Protein AF-A0A8J3IEB6-F1 (afdb_monomer)

Organism: NCBI:txid2778364

Nearest PDB structures (foldseek):
  6vil-assembly8_H  TM=7.945E-01  e=1.249E-01  Mus musculus
  2n5u-assembly1_A  TM=7.581E-01  e=2.170E-01  Thermosynechococcus vestitus BP-1
  2lav-assembly1_A  TM=5.529E-01  e=2.041E-01  Homo sapiens
  6cqh-assembly2_B  TM=5.778E-01  e=3.335E-01  Homo sapiens
  2jii-assembly1_A  TM=5.719E-01  e=1.369E+00  Homo sapiens

Secondary structure (DSSP, 8-state):
-HHHHHHHHHHHHHHHHHHHHH-SB---SSSPTT-EEEETTS-EEEEEEEEEETTTEEEEEEE-SSSSPEEEEGGGEEEE-

pLDDT: mean 92.94, std 4.99, range [63.47, 97.69]

Sequence (81 aa):
MDAMRKDVERRMWIYRQYSQVYGPLTDEGRYGIGEQVRLIDRTQGNVMWKYVHRRLGLIYVLEDETPFPV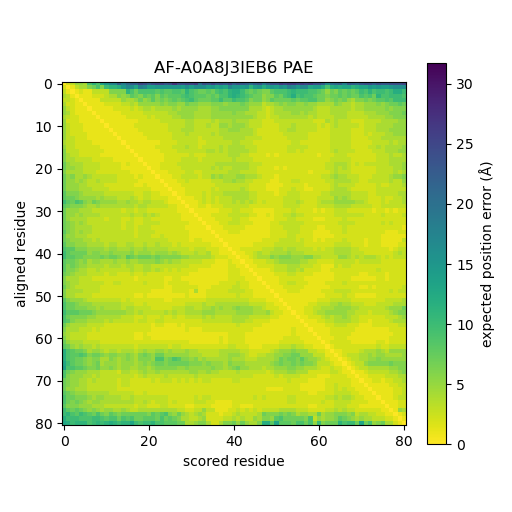EVKAEVIVGEV

Structure (mmCIF, N/CA/C/O backbone):
data_AF-A0A8J3IEB6-F1
#
_entry.id   AF-A0A8J3IEB6-F1
#
loop_
_atom_site.group_PDB
_atom_site.id
_atom_site.type_symbol
_atom_site.label_atom_id
_atom_site.label_alt_id
_atom_site.label_comp_id
_atom_site.label_asym_id
_atom_site.label_entity_id
_atom_site.label_seq_id
_atom_site.pdbx_PDB_ins_code
_atom_site.Cartn_x
_atom_site.Cartn_y
_atom_site.Cartn_z
_atom_site.occupancy
_atom_site.B_iso_or_equiv
_atom_site.auth_seq_id
_atom_site.auth_comp_id
_atom_site.auth_asym_id
_atom_site.auth_atom_id
_atom_site.pdbx_PDB_model_num
ATOM 1 N N . MET A 1 1 ? 22.461 14.382 -3.845 1.00 63.47 1 MET A N 1
ATOM 2 C CA . MET A 1 1 ? 22.086 13.649 -5.076 1.00 63.47 1 MET A CA 1
ATOM 3 C C . MET A 1 1 ? 21.933 12.150 -4.820 1.00 63.47 1 MET A C 1
ATOM 5 O O . MET A 1 1 ? 20.918 11.600 -5.222 1.00 63.47 1 MET A O 1
ATOM 9 N N . ASP A 1 2 ? 22.842 11.512 -4.078 1.00 81.12 2 ASP A N 1
ATOM 10 C CA . ASP A 1 2 ? 22.802 10.054 -3.847 1.00 81.12 2 ASP A CA 1
ATOM 11 C C . ASP A 1 2 ? 21.603 9.540 -3.038 1.00 81.12 2 ASP A C 1
ATOM 13 O O . ASP A 1 2 ? 21.085 8.466 -3.333 1.00 81.12 2 ASP A O 1
ATOM 17 N N . ALA A 1 3 ? 21.129 10.294 -2.041 1.00 82.06 3 ALA A N 1
ATOM 18 C CA . ALA A 1 3 ? 19.997 9.874 -1.208 1.00 82.06 3 ALA A CA 1
ATOM 19 C C . ALA A 1 3 ? 18.691 9.738 -2.012 1.00 82.06 3 ALA A C 1
ATOM 21 O O . ALA A 1 3 ? 17.994 8.738 -1.890 1.00 82.06 3 ALA A O 1
ATOM 22 N N . MET A 1 4 ? 18.409 10.698 -2.900 1.00 85.19 4 MET A N 1
ATOM 23 C CA . MET A 1 4 ? 17.219 10.676 -3.759 1.00 85.19 4 MET A CA 1
ATOM 24 C C . MET A 1 4 ? 17.244 9.495 -4.734 1.00 85.19 4 MET A C 1
ATOM 26 O O . MET A 1 4 ? 16.229 8.843 -4.953 1.00 85.19 4 MET A O 1
ATOM 30 N N . ARG A 1 5 ? 18.419 9.177 -5.289 1.00 89.25 5 ARG A N 1
ATOM 31 C CA . ARG A 1 5 ? 18.583 8.017 -6.170 1.00 89.25 5 ARG A CA 1
ATOM 32 C C . ARG A 1 5 ? 18.333 6.703 -5.431 1.00 89.25 5 ARG A C 1
ATOM 34 O O . ARG A 1 5 ? 17.597 5.862 -5.936 1.00 89.25 5 ARG A O 1
ATOM 41 N N . LYS A 1 6 ? 18.909 6.550 -4.235 1.00 88.50 6 LYS A N 1
ATOM 42 C CA . LYS A 1 6 ? 18.699 5.366 -3.389 1.00 88.50 6 LYS A CA 1
ATOM 43 C C . LYS A 1 6 ? 17.231 5.192 -3.001 1.00 88.50 6 LYS A C 1
ATOM 45 O O . LYS A 1 6 ? 16.747 4.065 -2.990 1.00 88.50 6 LYS A O 1
ATOM 50 N N . ASP A 1 7 ? 16.520 6.287 -2.730 1.00 86.69 7 ASP A N 1
ATOM 51 C CA . ASP A 1 7 ? 15.087 6.232 -2.426 1.00 86.69 7 ASP A CA 1
ATOM 52 C C . ASP A 1 7 ? 14.260 5.759 -3.630 1.00 86.69 7 ASP A C 1
ATOM 54 O O . ASP A 1 7 ? 13.449 4.843 -3.508 1.00 86.69 7 ASP A O 1
ATOM 58 N N . VAL A 1 8 ? 14.528 6.297 -4.825 1.00 90.38 8 VAL A N 1
ATOM 59 C CA . VAL A 1 8 ? 13.869 5.847 -6.062 1.00 90.38 8 VAL A CA 1
ATOM 60 C C . VAL A 1 8 ? 14.155 4.370 -6.338 1.00 90.38 8 VAL A C 1
ATOM 62 O O . VAL A 1 8 ? 13.237 3.620 -6.665 1.00 90.38 8 VAL A O 1
ATOM 65 N N . GLU A 1 9 ? 15.405 3.928 -6.187 1.00 91.06 9 GLU A N 1
ATOM 66 C CA . GLU A 1 9 ? 15.786 2.522 -6.365 1.00 91.06 9 GLU A CA 1
ATOM 67 C C . GLU A 1 9 ? 15.061 1.611 -5.359 1.00 91.06 9 GLU A C 1
ATOM 69 O O . GLU A 1 9 ? 14.504 0.585 -5.758 1.00 91.06 9 GLU A O 1
ATOM 74 N N . ARG A 1 10 ? 14.978 2.017 -4.083 1.00 89.56 10 ARG A N 1
ATOM 75 C CA . ARG A 1 10 ? 14.206 1.312 -3.046 1.00 89.56 10 ARG A CA 1
ATOM 76 C C . ARG A 1 10 ? 12.729 1.228 -3.420 1.00 89.56 10 ARG A C 1
ATOM 78 O O . ARG A 1 10 ? 12.169 0.134 -3.414 1.00 89.56 10 ARG A O 1
ATOM 85 N N . ARG A 1 11 ? 12.102 2.346 -3.795 1.00 90.44 11 ARG A N 1
ATOM 86 C CA . ARG A 1 11 ? 10.693 2.378 -4.217 1.00 90.44 11 ARG A CA 1
ATOM 87 C C . ARG A 1 11 ? 10.461 1.462 -5.421 1.00 90.44 11 ARG A C 1
ATOM 89 O O . ARG A 1 11 ? 9.554 0.641 -5.413 1.00 90.44 11 ARG A O 1
ATOM 96 N N . MET A 1 12 ? 11.320 1.503 -6.433 1.00 92.19 12 MET A N 1
ATOM 97 C CA . MET A 1 12 ? 11.192 0.608 -7.587 1.00 92.19 12 MET A CA 1
ATOM 98 C C . MET A 1 12 ? 11.330 -0.871 -7.209 1.00 92.19 12 MET A C 1
ATOM 100 O O . MET A 1 12 ? 10.628 -1.714 -7.769 1.00 92.19 12 MET A O 1
ATOM 104 N N . TRP A 1 13 ? 12.215 -1.200 -6.267 1.00 92.38 13 TRP A N 1
ATOM 105 C CA . TRP A 1 13 ? 12.379 -2.570 -5.788 1.00 92.38 13 TRP A CA 1
ATOM 106 C C . TRP A 1 13 ? 11.138 -3.070 -5.045 1.00 92.38 13 TRP A C 1
ATOM 108 O O . TRP A 1 13 ? 10.629 -4.145 -5.363 1.00 92.38 13 TRP A O 1
ATOM 118 N N . ILE A 1 14 ? 10.595 -2.263 -4.130 1.00 91.19 14 ILE A N 1
ATOM 119 C CA . ILE A 1 14 ? 9.383 -2.631 -3.396 1.00 91.19 14 ILE A CA 1
ATOM 120 C C . ILE A 1 14 ? 8.195 -2.755 -4.369 1.00 91.19 14 ILE A C 1
ATOM 122 O O . ILE A 1 14 ? 7.479 -3.752 -4.320 1.00 91.19 14 ILE A O 1
ATOM 126 N N . TYR A 1 15 ? 8.029 -1.837 -5.329 1.00 93.06 15 TYR A N 1
ATOM 127 C CA . TYR A 1 15 ? 6.998 -1.965 -6.366 1.00 93.06 15 TYR A CA 1
ATOM 128 C C . TYR A 1 15 ? 7.088 -3.313 -7.097 1.00 93.06 15 TYR A C 1
ATOM 130 O O . TYR A 1 15 ? 6.084 -4.004 -7.268 1.00 93.06 15 TYR A O 1
ATOM 138 N N . ARG A 1 16 ? 8.293 -3.730 -7.506 1.00 93.88 16 ARG A N 1
ATOM 139 C CA . ARG A 1 16 ? 8.494 -5.018 -8.192 1.00 93.88 16 ARG A CA 1
ATOM 140 C C . ARG A 1 16 ? 8.113 -6.203 -7.311 1.00 93.88 16 ARG A C 1
ATOM 142 O O . ARG A 1 16 ? 7.468 -7.120 -7.804 1.00 93.88 16 ARG A O 1
ATOM 149 N N . GLN A 1 17 ? 8.484 -6.180 -6.033 1.00 92.94 17 GLN A N 1
ATOM 150 C CA . GLN A 1 17 ? 8.119 -7.238 -5.090 1.00 92.94 17 GLN A CA 1
ATOM 151 C C . GLN A 1 17 ? 6.595 -7.356 -4.961 1.00 92.94 17 GLN A C 1
ATOM 153 O O . GLN A 1 17 ? 6.035 -8.433 -5.133 1.00 92.94 17 GLN A O 1
ATOM 158 N N . TYR A 1 18 ? 5.916 -6.242 -4.705 1.00 95.31 18 TYR A N 1
ATOM 159 C CA . TYR A 1 18 ? 4.479 -6.236 -4.448 1.00 95.31 18 TYR A CA 1
ATOM 160 C C . TYR A 1 18 ? 3.640 -6.483 -5.704 1.00 95.31 18 TYR A C 1
ATOM 162 O O . TYR A 1 18 ? 2.633 -7.183 -5.636 1.00 95.31 18 TYR A O 1
ATOM 170 N N . SER A 1 19 ? 4.076 -5.996 -6.867 1.00 94.62 19 SER A N 1
ATOM 171 C CA . SER A 1 19 ? 3.384 -6.254 -8.137 1.00 94.62 19 SER A CA 1
ATOM 172 C C . SER A 1 19 ? 3.439 -7.720 -8.573 1.00 94.62 19 SER A C 1
ATOM 174 O O . SER A 1 19 ? 2.504 -8.202 -9.209 1.00 94.62 19 SER A O 1
ATOM 176 N N . GLN A 1 20 ? 4.479 -8.466 -8.185 1.00 95.06 20 GLN A N 1
ATOM 177 C CA . GLN A 1 20 ? 4.516 -9.919 -8.385 1.00 95.06 20 GLN A CA 1
ATOM 178 C C . GLN A 1 20 ? 3.489 -10.658 -7.517 1.00 95.06 20 GLN A C 1
ATOM 180 O O . GLN A 1 20 ? 2.990 -11.703 -7.930 1.00 95.06 20 GLN A O 1
ATOM 185 N N . VAL A 1 21 ? 3.168 -10.124 -6.336 1.00 94.38 21 VAL A N 1
ATOM 186 C CA . VAL A 1 21 ? 2.230 -10.744 -5.389 1.00 94.38 21 VAL A CA 1
ATOM 187 C C . VAL A 1 21 ? 0.785 -10.341 -5.691 1.00 94.38 21 VAL A C 1
ATOM 189 O O . VAL A 1 21 ? -0.102 -11.193 -5.731 1.00 94.38 21 VAL A O 1
ATOM 192 N N . TYR A 1 22 ? 0.535 -9.051 -5.924 1.00 95.75 22 TYR A N 1
ATOM 193 C CA . TYR A 1 22 ? -0.814 -8.489 -6.006 1.00 95.75 22 TYR A CA 1
ATOM 194 C C . TYR A 1 22 ? -1.255 -8.080 -7.414 1.00 95.75 22 TYR A C 1
ATOM 196 O O . TYR A 1 22 ? -2.448 -7.876 -7.628 1.00 95.75 22 TYR A O 1
ATOM 204 N N . GLY A 1 23 ? -0.338 -8.025 -8.383 1.00 94.00 23 GLY A N 1
ATOM 205 C CA . GLY A 1 23 ? -0.624 -7.616 -9.757 1.00 94.00 23 GLY A CA 1
ATOM 206 C C . GLY A 1 23 ? -0.363 -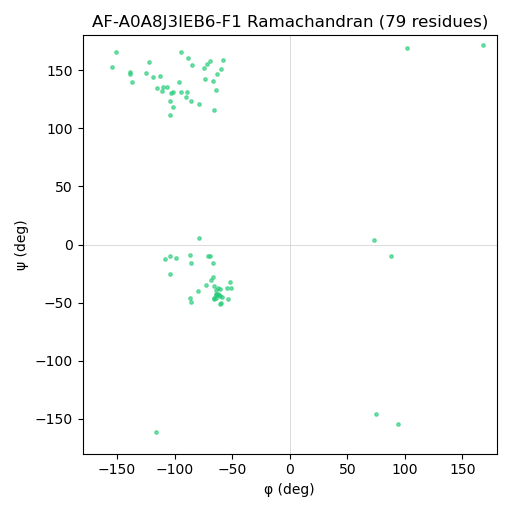6.125 -10.014 1.00 94.00 23 GLY A C 1
ATOM 207 O O . GLY A 1 23 ? 0.496 -5.526 -9.366 1.00 94.00 23 GLY A O 1
ATOM 208 N N . PRO A 1 24 ? -1.036 -5.509 -11.002 1.00 94.62 24 PRO A N 1
ATOM 209 C CA . PRO A 1 24 ? -0.809 -4.107 -11.340 1.00 94.62 24 PRO A CA 1
ATOM 210 C C . PRO A 1 24 ? -1.310 -3.163 -10.240 1.00 94.62 24 PRO A C 1
ATOM 212 O O . PRO A 1 24 ? -2.193 -3.510 -9.451 1.00 94.62 24 PRO A O 1
ATOM 215 N N . LEU A 1 25 ? -0.760 -1.946 -10.226 1.00 96.00 25 LEU A N 1
ATOM 216 C CA . LEU A 1 25 ? -1.297 -0.861 -9.408 1.00 96.00 25 LEU A CA 1
ATOM 217 C C . LEU A 1 25 ? -2.746 -0.566 -9.794 1.00 96.00 25 LEU A C 1
ATOM 219 O O . LEU A 1 25 ? -3.143 -0.740 -10.947 1.00 96.00 25 LEU A O 1
ATOM 223 N N . THR A 1 26 ? -3.508 -0.088 -8.820 1.00 96.38 26 THR A N 1
ATOM 224 C CA . THR A 1 26 ? -4.888 0.347 -9.016 1.00 96.38 26 THR A CA 1
ATOM 225 C C . THR A 1 26 ? -5.085 1.776 -8.534 1.00 96.38 26 THR A C 1
ATOM 227 O O . THR A 1 26 ? -4.496 2.195 -7.534 1.00 96.38 26 THR A O 1
ATOM 230 N N . ASP A 1 27 ? -5.980 2.489 -9.208 1.00 95.00 27 ASP A N 1
ATOM 231 C CA . ASP A 1 27 ? -6.508 3.764 -8.727 1.00 95.00 27 ASP A CA 1
ATOM 232 C C . ASP A 1 27 ? -7.723 3.573 -7.808 1.00 95.00 27 ASP A C 1
ATOM 234 O O . ASP A 1 27 ? -8.140 4.519 -7.141 1.00 95.00 27 ASP A O 1
ATOM 238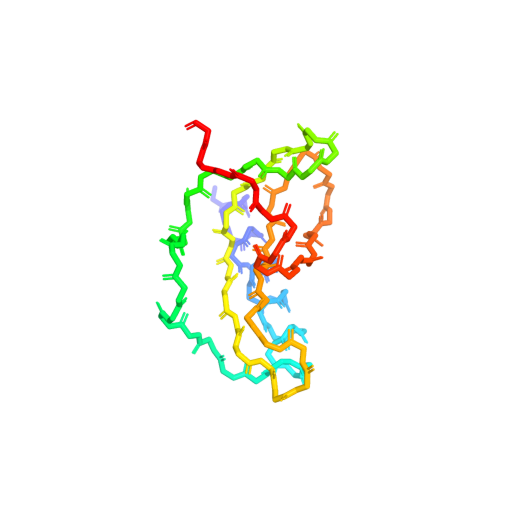 N N . GLU A 1 28 ? -8.253 2.348 -7.704 1.00 95.06 28 GLU A N 1
ATOM 239 C CA . GLU A 1 28 ? -9.350 2.017 -6.796 1.00 95.06 28 GLU A CA 1
ATOM 240 C C . GLU A 1 28 ? -9.010 2.318 -5.328 1.00 95.06 28 GLU A C 1
ATOM 242 O O . GLU A 1 28 ? -7.848 2.397 -4.906 1.00 95.06 28 GLU A O 1
ATOM 247 N N . GLY A 1 29 ? -10.065 2.458 -4.529 1.00 94.38 29 GLY A N 1
ATOM 248 C CA . GLY A 1 29 ? -9.959 2.748 -3.108 1.00 94.38 29 GLY A CA 1
ATOM 249 C C . GLY A 1 29 ? -10.219 4.197 -2.747 1.00 94.38 29 GLY A C 1
ATOM 250 O O . GLY A 1 29 ? -10.323 5.073 -3.598 1.00 94.38 29 GLY A O 1
ATOM 251 N N . ARG A 1 30 ? -10.341 4.420 -1.439 1.00 95.44 30 ARG A N 1
ATOM 252 C CA . ARG A 1 30 ? -10.618 5.729 -0.854 1.00 95.44 30 ARG A CA 1
ATOM 253 C C . ARG A 1 30 ? -9.370 6.598 -0.759 1.00 95.44 30 ARG A C 1
ATOM 255 O O . AR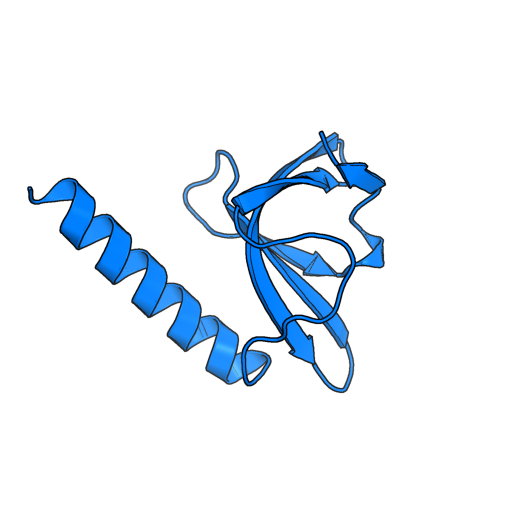G A 1 30 ? -9.470 7.787 -1.014 1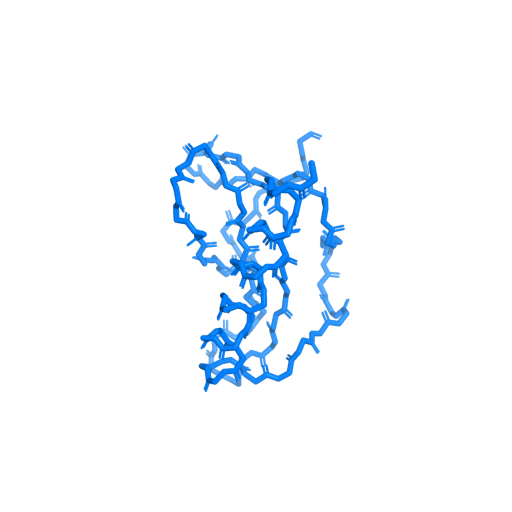.00 95.44 30 ARG A O 1
ATOM 262 N N . TYR A 1 31 ? -8.238 6.001 -0.390 1.00 96.56 31 TYR A N 1
ATOM 263 C CA . TYR A 1 31 ? -7.030 6.754 -0.070 1.00 96.56 31 TYR A CA 1
ATOM 264 C C . TYR A 1 31 ? -6.103 6.840 -1.282 1.00 96.56 31 TYR A C 1
ATOM 266 O O . TYR A 1 31 ? -5.973 5.879 -2.049 1.00 96.56 31 TYR A O 1
ATOM 274 N N . GLY A 1 32 ? -5.496 7.999 -1.491 1.00 95.94 32 GLY A N 1
ATOM 275 C CA . GLY A 1 32 ? -4.546 8.295 -2.561 1.00 95.94 32 GLY A CA 1
ATOM 276 C C . GLY A 1 32 ? -3.100 7.965 -2.189 1.00 95.94 32 GLY A C 1
ATOM 277 O O . GLY A 1 32 ? -2.756 7.858 -1.019 1.00 95.94 32 GLY A O 1
ATOM 278 N N . ILE A 1 33 ? -2.226 7.815 -3.190 1.00 94.81 33 ILE A N 1
ATOM 279 C CA . ILE A 1 33 ? -0.775 7.711 -2.956 1.00 94.81 33 ILE A CA 1
ATOM 280 C C . ILE A 1 33 ? -0.273 9.024 -2.342 1.00 94.81 33 ILE A C 1
ATOM 282 O O . ILE A 1 33 ? -0.580 10.102 -2.844 1.00 94.81 33 ILE A O 1
ATOM 286 N N . GLY A 1 34 ? 0.530 8.924 -1.285 1.00 94.50 34 GLY A N 1
ATOM 287 C CA . GLY A 1 34 ? 1.065 10.047 -0.518 1.00 94.50 34 GLY A CA 1
ATOM 288 C C . GLY A 1 34 ? 0.161 10.516 0.621 1.00 94.50 34 GLY A C 1
ATOM 289 O O . GLY A 1 34 ? 0.616 11.307 1.441 1.00 94.50 34 GLY A O 1
ATOM 290 N N . GLU A 1 35 ? -1.079 10.029 0.710 1.00 96.81 35 GLU A N 1
ATOM 291 C CA . GLU A 1 35 ? -1.956 10.349 1.836 1.00 96.81 35 GLU A CA 1
ATOM 292 C C . GLU A 1 35 ? -1.519 9.619 3.103 1.00 96.81 35 GLU A C 1
ATOM 294 O O . GLU A 1 35 ? -1.112 8.455 3.056 1.00 96.81 35 GLU A O 1
ATOM 299 N N . GLN A 1 36 ? -1.643 10.300 4.240 1.00 97.44 36 GLN A N 1
ATOM 300 C CA . GLN A 1 36 ? -1.394 9.713 5.546 1.00 97.44 36 GLN A CA 1
ATOM 301 C C . GLN A 1 36 ? -2.687 9.114 6.102 1.00 97.44 36 GLN A C 1
ATOM 303 O O . GLN A 1 36 ? -3.717 9.782 6.195 1.00 97.44 36 GLN A O 1
ATOM 308 N N . VAL A 1 37 ? -2.626 7.847 6.497 1.00 97.31 37 VAL A N 1
ATOM 309 C CA . VAL A 1 37 ? -3.769 7.102 7.026 1.00 97.31 37 VAL A CA 1
ATOM 310 C C . VAL A 1 37 ? -3.482 6.572 8.423 1.00 97.31 37 VAL A C 1
ATOM 312 O O . VAL A 1 37 ? -2.328 6.376 8.809 1.00 97.31 37 VAL A O 1
ATOM 315 N N . ARG A 1 38 ? -4.549 6.315 9.182 1.00 97.12 38 ARG A N 1
ATOM 316 C CA . ARG A 1 38 ? -4.500 5.703 10.512 1.00 97.12 38 ARG A CA 1
ATOM 317 C C . ARG A 1 38 ? -5.063 4.287 10.477 1.00 97.12 38 ARG A C 1
ATOM 319 O O . ARG A 1 38 ? -6.130 4.050 9.912 1.00 97.12 38 ARG A O 1
ATOM 326 N N . LEU A 1 39 ? -4.372 3.366 11.135 1.00 94.88 39 LEU A N 1
ATOM 327 C CA . LEU A 1 39 ? -4.768 1.968 11.288 1.00 94.88 39 LEU A CA 1
ATOM 328 C C . LEU A 1 39 ? -5.525 1.726 12.606 1.00 94.88 39 LEU A C 1
ATOM 330 O O . LEU A 1 39 ? -5.505 2.558 13.517 1.00 94.88 39 LEU A O 1
ATOM 334 N N . ILE A 1 40 ? -6.191 0.570 12.719 1.00 94.00 40 ILE A N 1
ATOM 335 C CA . ILE A 1 40 ? -6.935 0.145 13.926 1.00 94.00 40 ILE A CA 1
ATOM 336 C C . ILE A 1 40 ? -6.063 0.162 15.195 1.00 94.00 40 ILE A C 1
ATOM 338 O O . ILE A 1 40 ? -6.539 0.535 16.268 1.00 94.00 40 ILE A O 1
ATOM 342 N N . ASP A 1 41 ? -4.790 -0.212 15.084 1.00 91.69 41 ASP A N 1
ATOM 343 C CA . ASP A 1 41 ? -3.819 -0.239 16.188 1.00 91.69 41 ASP A CA 1
ATOM 344 C C . ASP A 1 41 ? -3.241 1.148 16.535 1.00 91.69 41 ASP A C 1
ATOM 346 O O . ASP A 1 41 ? -2.391 1.259 17.417 1.00 91.69 41 ASP A O 1
ATOM 350 N N . ARG A 1 42 ? -3.754 2.213 15.897 1.00 89.50 42 ARG A N 1
ATOM 351 C CA . ARG A 1 42 ? -3.310 3.615 15.993 1.00 89.50 42 ARG A CA 1
ATOM 352 C C . ARG A 1 42 ? -1.985 3.921 15.294 1.00 89.50 42 ARG A C 1
ATOM 354 O O . ARG A 1 42 ? -1.558 5.076 15.352 1.00 89.50 42 ARG A O 1
ATOM 361 N N . THR A 1 43 ? -1.388 2.957 14.598 1.00 92.25 43 THR A N 1
ATOM 362 C CA . THR A 1 43 ? -0.241 3.198 13.716 1.00 92.25 43 THR A CA 1
ATOM 363 C C . THR A 1 43 ? -0.653 4.130 12.573 1.00 92.25 43 THR A C 1
ATOM 365 O O . THR A 1 43 ? -1.805 4.123 12.126 1.00 92.25 43 THR A O 1
ATOM 368 N N . GLN A 1 44 ? 0.277 4.971 12.122 1.00 95.38 44 GLN A N 1
ATOM 369 C CA . GLN A 1 44 ? 0.086 5.878 10.993 1.00 95.38 44 GLN A CA 1
ATOM 370 C C . GLN A 1 44 ? 1.086 5.548 9.894 1.00 95.38 44 GLN A C 1
ATOM 372 O O . GLN A 1 44 ? 2.228 5.203 10.182 1.00 95.38 44 GLN A O 1
ATOM 377 N N . GLY A 1 45 ? 0.668 5.686 8.641 1.00 95.75 45 GLY A N 1
ATOM 378 C CA . GLY A 1 45 ? 1.542 5.453 7.499 1.00 95.75 45 GLY A CA 1
ATOM 379 C C . GLY A 1 45 ? 1.088 6.226 6.272 1.00 95.75 45 GLY A C 1
ATOM 380 O O . GLY A 1 45 ? -0.094 6.528 6.118 1.00 95.75 45 GLY A O 1
ATOM 381 N N . ASN A 1 46 ? 2.036 6.546 5.401 1.00 96.56 46 ASN A N 1
ATOM 382 C CA . ASN A 1 46 ? 1.779 7.181 4.118 1.00 96.56 46 ASN A CA 1
ATOM 383 C C . ASN A 1 46 ? 1.538 6.114 3.057 1.00 96.56 46 ASN A C 1
ATOM 385 O O . ASN A 1 46 ? 2.333 5.185 2.915 1.00 96.56 46 ASN A O 1
ATOM 389 N N . VAL A 1 47 ? 0.478 6.250 2.270 1.00 96.62 47 VAL A N 1
ATOM 390 C CA . VAL A 1 47 ? 0.183 5.313 1.187 1.00 96.62 47 VAL A CA 1
ATOM 391 C C . VAL A 1 47 ? 1.274 5.401 0.121 1.00 96.62 47 VAL A C 1
ATOM 393 O O . VAL A 1 47 ? 1.429 6.414 -0.555 1.00 96.62 47 VAL A O 1
ATOM 396 N N . MET A 1 48 ? 2.021 4.319 -0.075 1.00 95.50 48 MET A N 1
ATOM 397 C CA . MET A 1 48 ? 2.995 4.198 -1.160 1.00 95.50 48 MET A CA 1
ATOM 398 C C . MET A 1 48 ? 2.343 3.704 -2.446 1.00 95.50 48 MET A C 1
ATOM 400 O O . MET A 1 48 ? 2.560 4.282 -3.507 1.00 95.50 48 MET A O 1
ATOM 404 N N . TRP A 1 49 ? 1.561 2.627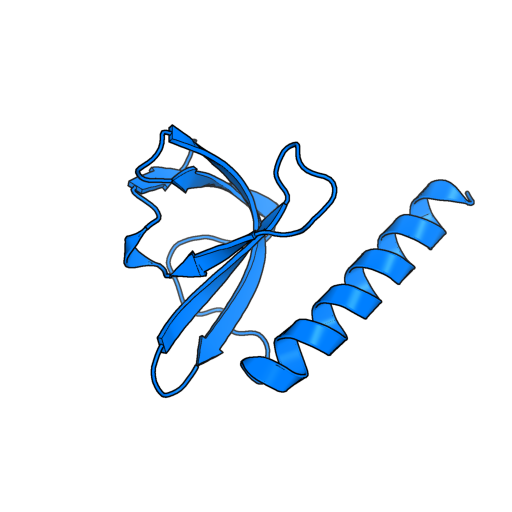 -2.349 1.00 96.50 49 TRP A N 1
ATOM 405 C CA . TRP A 1 49 ? 0.902 1.978 -3.483 1.00 96.50 49 TRP A CA 1
ATOM 406 C C . TRP A 1 49 ? -0.389 1.295 -3.075 1.00 96.50 49 TRP A C 1
ATOM 408 O O . TRP A 1 49 ? -0.638 1.033 -1.897 1.00 96.50 49 TRP A O 1
ATOM 418 N N . LYS A 1 50 ? -1.176 0.957 -4.096 1.00 97.38 50 LYS A N 1
ATOM 419 C CA . LYS A 1 50 ? -2.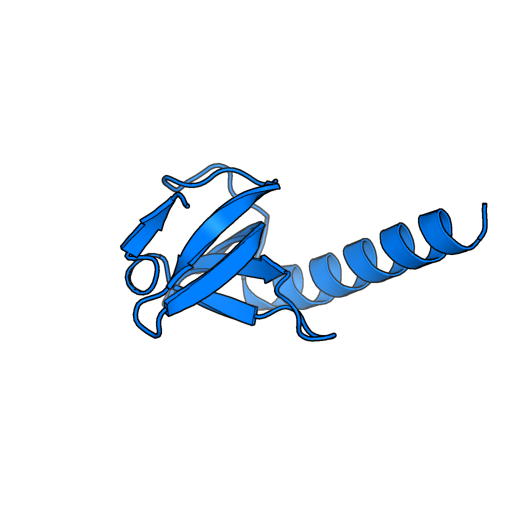458 0.281 -3.970 1.00 97.38 50 LYS A CA 1
ATOM 420 C C . LYS A 1 50 ? -2.569 -0.801 -5.027 1.00 97.38 50 LYS A C 1
ATOM 422 O O . LYS A 1 50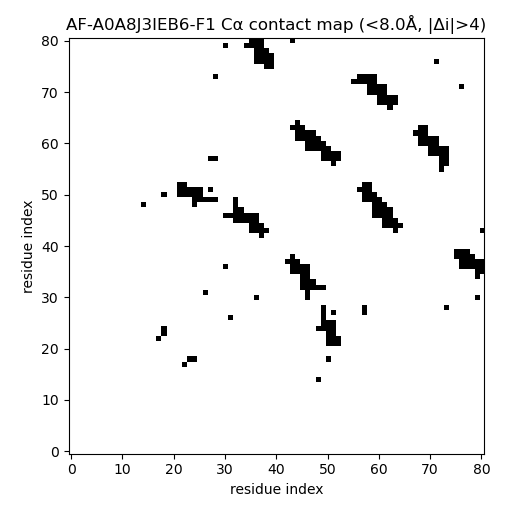 ? -2.191 -0.574 -6.177 1.00 97.38 50 LYS A O 1
ATOM 427 N N . TYR A 1 51 ? -3.124 -1.944 -4.646 1.00 97.25 51 TYR A N 1
ATOM 428 C CA . TYR A 1 51 ? -3.306 -3.095 -5.526 1.00 97.25 51 TYR A CA 1
ATOM 429 C C . TYR A 1 51 ? -4.674 -3.739 -5.296 1.00 97.25 51 TYR A C 1
ATOM 431 O O . TYR A 1 51 ? -5.161 -3.767 -4.165 1.00 97.25 51 TYR A O 1
ATOM 439 N N . VAL A 1 52 ? -5.267 -4.320 -6.343 1.00 96.38 52 VAL A N 1
ATOM 440 C CA . VAL A 1 52 ? -6.437 -5.203 -6.203 1.00 96.38 52 VAL A CA 1
ATOM 441 C C . VAL A 1 52 ? -5.998 -6.647 -6.375 1.00 96.38 52 VAL A C 1
ATOM 443 O O . VAL A 1 52 ? -5.673 -7.085 -7.477 1.00 96.38 52 VAL A O 1
ATOM 446 N N . HIS A 1 53 ? -6.056 -7.419 -5.295 1.00 95.06 53 HIS A N 1
ATOM 447 C CA . HIS A 1 53 ? -5.787 -8.847 -5.339 1.00 95.06 53 HIS A CA 1
ATOM 448 C C . HIS A 1 53 ? -7.088 -9.650 -5.321 1.00 95.06 53 HIS A C 1
ATOM 450 O O . HIS A 1 53 ? -7.932 -9.478 -4.443 1.00 95.06 53 HIS A O 1
ATOM 456 N N . ARG A 1 54 ? -7.225 -10.619 -6.237 1.00 91.12 54 ARG A N 1
ATOM 457 C CA . ARG A 1 54 ? -8.477 -11.377 -6.452 1.00 91.12 54 ARG A CA 1
ATOM 458 C C . ARG A 1 54 ? -9.083 -12.006 -5.191 1.00 91.12 54 ARG A C 1
ATOM 460 O O . ARG A 1 54 ? -10.294 -12.157 -5.127 1.00 91.12 54 ARG A O 1
ATOM 467 N N . ARG A 1 55 ? -8.258 -12.422 -4.222 1.00 92.69 55 ARG A N 1
ATOM 468 C CA . ARG A 1 55 ? -8.722 -13.069 -2.974 1.00 92.69 55 ARG A CA 1
ATOM 469 C C . ARG A 1 55 ? -8.694 -12.170 -1.746 1.00 92.69 55 ARG A C 1
ATOM 471 O O . ARG A 1 55 ? -9.388 -12.459 -0.782 1.00 92.69 55 ARG A O 1
ATOM 478 N N . LEU A 1 56 ? -7.838 -11.152 -1.749 1.00 92.94 56 LEU A N 1
ATOM 479 C CA . LEU A 1 56 ? -7.597 -10.322 -0.565 1.00 92.94 56 LEU A CA 1
ATOM 480 C C . LEU A 1 56 ? -8.284 -8.957 -0.671 1.00 92.94 56 LEU A C 1
ATOM 482 O O . LEU A 1 56 ? -8.351 -8.241 0.322 1.00 92.94 56 LEU A O 1
ATOM 486 N N . GLY A 1 57 ? -8.819 -8.628 -1.850 1.00 95.00 57 GLY A N 1
ATOM 487 C CA . GLY A 1 57 ? -9.433 -7.343 -2.131 1.00 95.00 57 GLY A CA 1
ATOM 488 C C . GLY A 1 57 ? -8.384 -6.254 -2.316 1.00 95.00 57 GLY A C 1
ATOM 489 O O . GLY A 1 57 ? -7.303 -6.493 -2.858 1.00 95.00 57 GLY A O 1
ATOM 490 N N . LEU A 1 58 ? -8.739 -5.050 -1.880 1.00 97.31 58 LEU A N 1
ATOM 491 C CA . LEU A 1 58 ? -7.896 -3.870 -1.974 1.00 97.31 58 LEU A CA 1
ATOM 492 C C . LEU A 1 58 ? -6.822 -3.874 -0.877 1.00 97.31 58 LEU A C 1
ATOM 494 O O . LEU A 1 58 ? -7.139 -3.874 0.318 1.00 97.31 58 LEU A O 1
ATOM 498 N N . ILE A 1 59 ? -5.564 -3.846 -1.310 1.00 97.69 59 ILE A N 1
ATOM 499 C CA . ILE A 1 59 ? -4.372 -3.803 -0.463 1.00 97.69 59 ILE A CA 1
ATOM 500 C C . ILE A 1 59 ? -3.698 -2.444 -0.613 1.00 97.69 59 ILE A C 1
ATOM 502 O O . ILE A 1 59 ? -3.458 -1.987 -1.732 1.00 97.69 59 ILE A O 1
ATOM 506 N N . TYR A 1 60 ? -3.353 -1.837 0.517 1.00 97.31 60 TYR A N 1
ATOM 507 C CA . TYR A 1 60 ? -2.518 -0.648 0.602 1.00 97.31 60 TYR A CA 1
ATOM 508 C C . TYR A 1 60 ? -1.141 -1.045 1.123 1.00 97.31 60 TYR A C 1
ATOM 510 O O . TYR A 1 60 ? -1.027 -1.803 2.084 1.00 97.31 60 TYR A O 1
ATOM 518 N N . VAL A 1 61 ? -0.100 -0.518 0.492 1.00 96.88 61 VAL A N 1
ATOM 519 C CA . VAL A 1 61 ? 1.275 -0.603 0.988 1.00 96.88 61 VAL A CA 1
ATOM 520 C C . VAL A 1 61 ? 1.623 0.753 1.570 1.00 96.88 61 VAL A C 1
ATOM 522 O O . VAL A 1 61 ? 1.508 1.759 0.868 1.00 96.88 61 VAL A O 1
ATOM 525 N N . LEU A 1 62 ? 2.013 0.782 2.838 1.00 96.12 62 LEU A N 1
ATOM 526 C CA . LEU A 1 62 ? 2.256 1.992 3.611 1.00 96.12 62 LEU A CA 1
ATOM 527 C C . LEU A 1 62 ? 3.741 2.139 3.955 1.00 96.12 62 LEU A C 1
ATOM 529 O O . LEU A 1 62 ? 4.425 1.152 4.215 1.00 96.12 62 LEU A O 1
ATOM 533 N N . GLU A 1 63 ? 4.217 3.378 3.984 1.00 94.44 63 GLU A N 1
ATOM 534 C CA . GLU A 1 63 ? 5.488 3.777 4.590 1.00 94.44 63 GLU A CA 1
ATOM 535 C C . GLU A 1 63 ? 5.208 4.405 5.953 1.00 94.44 63 GLU A C 1
ATOM 537 O O . GLU A 1 63 ? 4.519 5.424 6.029 1.00 94.44 63 GLU A O 1
ATOM 542 N N . ASP A 1 64 ? 5.725 3.806 7.018 1.00 90.38 64 ASP A N 1
ATOM 543 C CA . ASP A 1 64 ? 5.631 4.318 8.383 1.00 90.38 64 ASP A CA 1
ATOM 544 C C . ASP A 1 64 ? 7.029 4.662 8.934 1.00 90.38 64 ASP A C 1
ATOM 546 O O . ASP A 1 64 ? 7.980 4.878 8.180 1.00 90.38 64 ASP A O 1
ATOM 550 N N . GLU A 1 65 ? 7.159 4.765 10.257 1.00 87.25 65 GLU A N 1
ATOM 551 C CA . GLU A 1 65 ? 8.436 5.048 10.928 1.00 87.25 65 GLU A CA 1
ATOM 552 C C . GLU A 1 65 ? 9.422 3.868 10.862 1.00 87.25 65 GLU A C 1
ATOM 554 O O . GLU A 1 65 ? 10.595 4.002 11.226 1.00 87.25 65 GLU A O 1
ATOM 559 N N . THR A 1 66 ? 8.964 2.697 10.414 1.00 86.62 66 THR A N 1
ATOM 560 C CA . THR A 1 66 ? 9.793 1.505 10.297 1.00 86.62 66 THR A CA 1
ATOM 561 C C . THR A 1 66 ? 10.554 1.503 8.965 1.00 86.62 66 THR A C 1
ATOM 563 O O . THR A 1 66 ? 10.139 2.099 7.970 1.00 86.62 66 THR A O 1
ATOM 566 N N . PRO A 1 67 ? 11.705 0.812 8.885 1.00 82.31 67 PRO A N 1
ATOM 567 C CA . PRO A 1 67 ? 12.463 0.749 7.636 1.00 82.31 67 PRO A CA 1
ATOM 568 C C . PRO A 1 67 ? 11.767 -0.079 6.539 1.00 82.31 67 PRO A C 1
ATOM 570 O O . PRO A 1 67 ? 12.209 -0.057 5.380 1.00 82.31 67 PRO A O 1
ATOM 573 N N . PHE A 1 68 ? 10.693 -0.802 6.875 1.00 85.50 68 PHE A N 1
ATOM 574 C CA . PHE A 1 68 ? 10.018 -1.739 5.988 1.00 85.50 68 PHE A CA 1
ATOM 575 C C . PHE A 1 68 ? 8.588 -1.281 5.685 1.00 85.50 68 PHE A C 1
ATOM 577 O O . PHE A 1 68 ? 7.859 -0.909 6.592 1.00 85.50 68 PHE A O 1
ATOM 584 N N . PRO A 1 69 ? 8.156 -1.336 4.419 1.00 91.81 69 PRO A N 1
ATOM 585 C CA . PRO A 1 69 ? 6.781 -1.016 4.076 1.00 91.81 69 PRO A CA 1
ATOM 586 C C . PRO A 1 69 ? 5.821 -2.052 4.669 1.00 91.81 69 PRO A C 1
ATOM 588 O O . PRO A 1 69 ? 6.096 -3.256 4.626 1.00 91.81 69 PRO A O 1
ATOM 591 N N . VAL A 1 70 ? 4.678 -1.581 5.159 1.00 92.25 70 VAL A N 1
ATOM 592 C CA . VAL A 1 70 ? 3.637 -2.413 5.770 1.00 92.25 70 VAL A CA 1
ATOM 593 C C . VAL A 1 70 ? 2.492 -2.599 4.786 1.00 92.25 70 VAL A C 1
ATOM 595 O O . VAL A 1 70 ? 1.975 -1.636 4.224 1.00 92.25 70 VAL A O 1
ATOM 598 N N . GLU A 1 71 ? 2.070 -3.841 4.580 1.00 94.81 71 GLU A N 1
ATOM 599 C CA . GLU A 1 71 ? 0.895 -4.156 3.771 1.00 94.81 71 GLU A CA 1
ATOM 600 C C . GLU A 1 71 ? -0.350 -4.300 4.639 1.00 94.81 71 GLU A C 1
ATOM 602 O O . GLU A 1 71 ? -0.348 -5.000 5.651 1.00 94.81 71 GLU A O 1
ATOM 607 N N . VAL A 1 72 ? -1.435 -3.640 4.243 1.00 95.50 72 VAL A N 1
ATOM 608 C CA . VAL A 1 72 ? -2.701 -3.684 4.973 1.00 95.50 72 VAL A CA 1
ATOM 609 C C . VAL A 1 72 ? -3.878 -3.800 4.019 1.00 95.50 72 VAL A C 1
ATOM 611 O O . VAL A 1 72 ? -3.884 -3.253 2.916 1.00 95.50 72 VAL A O 1
ATOM 614 N N . LYS A 1 73 ? -4.921 -4.502 4.457 1.00 96.44 73 LYS A N 1
ATOM 615 C CA . LYS A 1 73 ? -6.216 -4.489 3.771 1.00 96.44 73 LYS A CA 1
ATOM 616 C C . LYS A 1 73 ? -6.934 -3.169 4.031 1.00 96.44 73 LYS A C 1
ATOM 618 O O . LYS A 1 73 ? -6.794 -2.592 5.107 1.00 96.44 73 LYS A O 1
ATOM 623 N N . ALA A 1 74 ? -7.785 -2.756 3.093 1.00 94.94 74 ALA A N 1
ATOM 624 C CA . ALA A 1 74 ? -8.608 -1.552 3.229 1.00 94.94 74 ALA A CA 1
ATOM 625 C C . ALA A 1 74 ? -9.407 -1.484 4.548 1.00 94.94 74 ALA A C 1
ATOM 627 O O . ALA A 1 74 ? -9.526 -0.417 5.135 1.00 94.94 74 ALA A O 1
ATOM 628 N N . GLU A 1 75 ? -9.911 -2.624 5.033 1.00 93.75 75 GLU A N 1
ATOM 629 C CA . GLU A 1 75 ? -10.704 -2.738 6.271 1.00 93.75 75 GLU A CA 1
ATOM 630 C C . GLU A 1 75 ? -9.924 -2.435 7.562 1.00 93.75 75 GLU A C 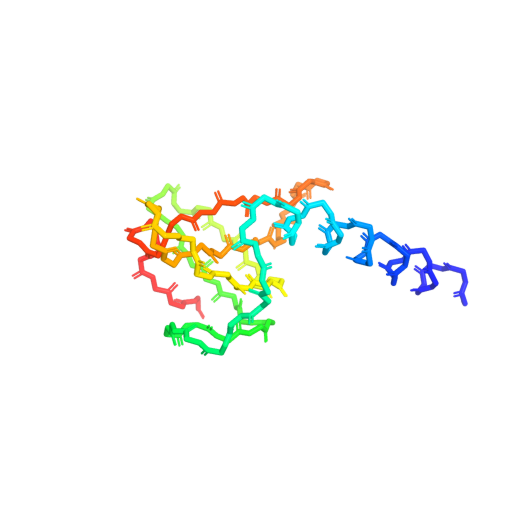1
ATOM 632 O O . GLU A 1 75 ? -10.531 -2.214 8.607 1.00 93.75 75 GLU A O 1
ATOM 637 N N . VAL A 1 76 ? -8.588 -2.419 7.502 1.00 95.94 76 VAL A N 1
ATOM 638 C CA . VAL A 1 76 ? -7.715 -2.109 8.647 1.00 95.94 76 VAL A CA 1
ATOM 639 C C . VAL A 1 76 ? -7.494 -0.597 8.793 1.00 95.94 76 VAL A C 1
ATOM 641 O O . VAL A 1 76 ? -7.065 -0.133 9.851 1.00 95.94 76 VAL A O 1
ATOM 644 N N . ILE A 1 77 ? -7.800 0.186 7.755 1.00 95.88 77 ILE A N 1
ATOM 645 C CA . ILE A 1 77 ? -7.658 1.642 7.771 1.00 95.88 77 ILE A CA 1
ATOM 646 C C . ILE A 1 77 ? -8.927 2.261 8.361 1.00 95.88 77 ILE A C 1
ATOM 648 O O . ILE A 1 77 ? -10.028 2.050 7.856 1.00 95.88 77 ILE A O 1
ATOM 652 N N . VAL A 1 78 ? -8.771 3.049 9.427 1.00 95.81 78 VAL A N 1
ATOM 653 C CA . VAL A 1 78 ? -9.897 3.658 10.156 1.00 95.81 78 VAL A CA 1
ATOM 654 C C . VAL A 1 78 ? -10.165 5.112 9.762 1.00 95.81 78 VAL A C 1
ATOM 656 O O . VAL A 1 78 ? -11.208 5.654 10.121 1.00 95.81 78 VAL A O 1
ATOM 659 N N . GLY A 1 79 ? -9.254 5.751 9.024 1.00 92.69 79 GLY A N 1
ATOM 660 C CA . GLY A 1 79 ? -9.413 7.127 8.552 1.00 92.69 79 GLY A CA 1
ATOM 661 C C . GLY A 1 79 ? -8.131 7.739 7.987 1.00 92.69 79 GLY A C 1
ATOM 662 O O . GLY A 1 79 ? -7.053 7.157 8.101 1.00 92.69 79 GLY A O 1
ATOM 663 N N . GLU A 1 80 ? -8.274 8.925 7.398 1.00 92.38 80 GLU A N 1
ATOM 664 C CA . GLU A 1 80 ? -7.162 9.854 7.153 1.00 92.38 80 GLU A CA 1
ATOM 665 C C . GLU A 1 80 ? -6.694 10.471 8.483 1.00 92.38 80 GLU A C 1
ATOM 667 O O . GLU A 1 80 ? -7.453 10.496 9.463 1.00 92.38 80 GLU A O 1
ATOM 672 N N . VAL A 1 81 ? -5.436 10.917 8.525 1.00 87.56 81 VAL A N 1
ATOM 673 C CA . VAL A 1 81 ? -4.864 11.645 9.673 1.00 87.56 81 VAL A CA 1
ATOM 674 C C . VAL A 1 81 ? -5.166 13.134 9.586 1.00 87.56 81 VAL A C 1
ATOM 676 O O . VAL A 1 81 ? -5.014 13.709 8.489 1.00 87.56 81 VAL A O 1
#

Mean predicted aligned error: 3.45 Å

Foldseek 3Di:
DVVVVVVVVVLVVVQVVVCVVFNDFDPDDDDDQQFWFAFPVRFIFGFHTWGQHPPQGIWTWTHGPDPDTDIDGNVRTPGTD

Radius of gyration: 12.63 Å; Cα contacts (8 Å, |Δi|>4): 133; chains: 1; bounding box: 34×27×28 Å

Solvent-accessible surface area (backbone atoms only — not comparable to full-atom values): 4659 Å² total; per-residue (Å²): 115,68,66,63,52,54,49,52,52,49,52,53,50,52,52,54,58,49,34,74,74,35,41,63,78,45,85,71,74,90,74,52,72,69,39,49,32,28,33,78,89,68,50,57,28,29,27,67,46,35,27,58,25,98,88,73,44,50,35,37,32,24,46,45,97,56,98,59,73,47,78,42,47,60,89,47,51,75,44,73,111